Protein AF-A0A2G9UC43-F1 (afdb_monomer)

Radius of gyration: 22.45 Å; Cα contacts (8 Å, |Δi|>4): 71; chains: 1; bounding box: 48×47×51 Å

Organism: Teladorsagia circumcincta (NCBI:txid45464)

Nearest PDB structures (foldseek):
  8u3d-assembly1_A  TM=6.779E-01  e=3.538E-03  Homo sapiens

pLDDT: mean 85.22, std 7.7, range [52.91, 97.5]

Mean predicted aligned error: 8.1 Å

Sequence (171 aa):
MPVAGALCTSSLGWSSVYYLHAIITCILFLLFLYFYREQPQMHAFVSAKELDRIQRNKGGTNGKEPLPVKAIVTSNAIIAVWISAIANFMGIQVTMQFSPIYLNKVMGFPVEQTGLFSAIPQIVTFVLKMFAGVLADKATCCQPVTSVKIFNLLAIGGMGIAFFILAFIPT

InterPro domains:
  IPR011701 Major facilitator superfamily [PF07690] (2-170)
  IPR036259 MFS transporter superfamily [G3DSA:1.20.1250.20] (1-52)
  IPR036259 MFS transporter superfamily [G3DSA:1.20.1250.20] (72-171)
  IPR036259 MFS transporter superfamily [SSF103473] (2-169)

Solvent-accessible surface area (backbone atoms only — not comparable to full-atom values): 9857 Å² total; per-residue (Å²): 80,42,68,52,24,50,36,43,74,37,97,67,29,60,68,45,46,56,56,53,52,50,53,54,49,51,53,53,48,54,50,43,67,71,70,64,60,97,46,73,89,77,35,89,87,56,47,72,72,54,50,51,62,70,50,56,91,58,75,79,86,79,67,91,69,83,76,61,58,68,63,54,68,71,28,68,71,49,48,51,50,50,54,50,48,52,53,49,51,51,55,51,48,51,50,68,63,45,48,45,51,44,38,34,73,73,71,62,39,56,63,48,59,25,14,45,61,56,37,50,65,53,52,52,50,50,54,51,48,55,52,49,49,56,47,60,76,65,48,80,89,52,59,72,70,56,48,53,52,51,56,49,46,52,54,51,47,49,52,51,52,52,52,55,54,57,73,71,54,88,127

Foldseek 3Di:
DLVQLVCCPDPNHNVVVVVVVVVVVVVVVVVCVVQDDPDLVPGPPRDPVNNCVVCPPDDPPDDDDPDPVVCQVPDPVNVVVVVLVVLLVVLVCCCLPCQLVCCCPVVVDRSNVSSVVSCVVVVVVVVVVVVLVVCLVPPPPDDNVVSVVVVSCCNSVVSVVVVVVVVPPDD

Secondary structure (DSSP, 8-state):
-HHHHHHHHSTTTTHHHHHHHHHHHHHHHHHHHHH--SSGGG-TT--HHHHHHHHTT-----S-PPP-HHHHHT-HHHHHHHHHHHHHHHHHHHHHHHHHHHHHHTS---HHHHHHHTTHHHHHHHHHHHHHHHHHHH-TTS-HHHHHHHHHHHHHHHHHHHHHHHHHS--

Structure (mmCIF, N/CA/C/O backbone):
data_AF-A0A2G9UC43-F1
#
_entry.id   AF-A0A2G9UC43-F1
#
loop_
_atom_site.group_PDB
_atom_site.id
_atom_site.type_symbol
_atom_site.label_atom_id
_atom_site.label_alt_id
_atom_site.label_comp_id
_atom_site.label_asym_id
_atom_site.label_entity_id
_atom_site.label_seq_id
_atom_site.pdbx_PDB_ins_code
_atom_site.Cartn_x
_atom_site.Cartn_y
_atom_site.Cartn_z
_atom_site.occupancy
_atom_site.B_iso_or_equiv
_atom_site.auth_seq_id
_atom_site.auth_comp_id
_atom_site.auth_asym_id
_atom_site.auth_atom_id
_atom_site.pdbx_PDB_model_num
ATOM 1 N N . MET A 1 1 ? -12.435 -3.084 9.095 1.00 63.97 1 MET A N 1
ATOM 2 C CA . MET A 1 1 ? -12.606 -4.550 8.961 1.00 63.97 1 MET A CA 1
ATOM 3 C C . MET A 1 1 ? -13.973 -4.926 9.521 1.00 63.97 1 MET A C 1
ATOM 5 O O . MET A 1 1 ? -14.058 -5.316 10.681 1.00 63.97 1 MET A O 1
ATOM 9 N N . PRO A 1 2 ? -15.049 -4.759 8.736 1.00 77.00 2 PRO A N 1
ATOM 10 C CA . PRO A 1 2 ? -16.421 -4.933 9.221 1.00 77.00 2 PRO A CA 1
ATOM 11 C C . PRO A 1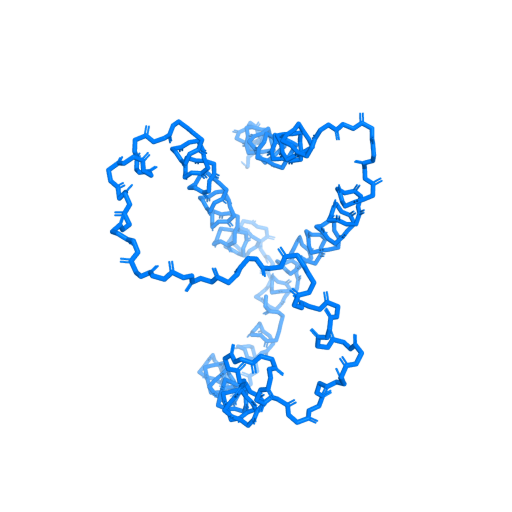 2 ? -16.700 -6.375 9.667 1.00 77.00 2 PRO A C 1
ATOM 13 O O . PRO A 1 2 ? -17.298 -6.585 10.713 1.00 77.00 2 PRO A O 1
ATOM 16 N N . VAL A 1 3 ? -16.151 -7.362 8.947 1.00 80.81 3 VAL A N 1
ATOM 17 C CA . VAL A 1 3 ? -16.257 -8.791 9.294 1.00 80.81 3 VAL A CA 1
ATOM 18 C C . VAL A 1 3 ? -15.617 -9.095 10.651 1.00 80.81 3 VAL A C 1
ATOM 20 O O . VAL A 1 3 ? -16.196 -9.815 11.453 1.00 80.81 3 VAL A O 1
ATOM 23 N N . ALA A 1 4 ? -14.456 -8.502 10.951 1.00 80.88 4 ALA A N 1
ATOM 24 C CA . ALA A 1 4 ? -13.819 -8.665 12.257 1.00 80.88 4 ALA A CA 1
ATOM 25 C C . ALA A 1 4 ? -14.649 -8.022 13.381 1.00 80.88 4 ALA A C 1
ATOM 27 O O . ALA A 1 4 ? -14.784 -8.613 14.444 1.00 80.88 4 ALA A O 1
ATOM 28 N N . GLY A 1 5 ? -15.248 -6.850 13.131 1.00 78.19 5 GLY A N 1
ATOM 29 C CA . GLY A 1 5 ? -16.155 -6.194 14.079 1.00 78.19 5 GLY A CA 1
ATOM 30 C C . GLY A 1 5 ? -17.371 -7.057 14.426 1.00 78.19 5 GLY A C 1
ATOM 31 O O . GLY A 1 5 ? -17.641 -7.261 15.605 1.00 78.19 5 GLY A O 1
ATOM 32 N N . ALA A 1 6 ? -18.038 -7.620 13.414 1.00 81.88 6 ALA A N 1
ATOM 33 C CA . ALA A 1 6 ? -19.186 -8.516 13.588 1.00 81.88 6 ALA A CA 1
ATOM 34 C C . ALA A 1 6 ? -18.819 -9.838 14.287 1.00 81.88 6 ALA A C 1
ATOM 36 O O . ALA A 1 6 ? -19.559 -10.332 15.133 1.00 81.88 6 ALA A O 1
ATOM 37 N N . LEU A 1 7 ? -17.661 -10.419 13.966 1.00 81.88 7 LEU A N 1
ATOM 38 C CA . LEU A 1 7 ? -17.206 -11.653 14.608 1.00 81.88 7 LEU A CA 1
ATOM 39 C C . LEU A 1 7 ? -16.827 -11.437 16.077 1.00 81.88 7 LEU A C 1
ATOM 41 O O . LEU A 1 7 ? -17.155 -12.274 16.915 1.00 81.88 7 LEU A O 1
ATOM 45 N N . CYS A 1 8 ? -16.209 -10.301 16.408 1.00 80.31 8 CYS A N 1
ATOM 46 C CA . CYS A 1 8 ? -15.852 -9.955 17.783 1.00 80.31 8 CYS A CA 1
ATOM 47 C C . CYS A 1 8 ? -17.070 -9.742 18.696 1.00 80.31 8 CYS A C 1
ATOM 49 O O . CYS A 1 8 ? -16.960 -10.008 19.890 1.00 80.31 8 CYS A O 1
ATOM 51 N N . THR A 1 9 ? -18.201 -9.263 18.167 1.00 79.94 9 THR A N 1
ATOM 52 C CA . THR A 1 9 ? -19.452 -9.093 18.930 1.00 79.94 9 THR A CA 1
ATOM 53 C C . THR A 1 9 ? -20.326 -10.349 18.941 1.00 79.94 9 THR A C 1
ATOM 55 O O . THR A 1 9 ? -21.244 -10.448 19.754 1.00 79.94 9 THR A O 1
ATOM 58 N N . SER A 1 10 ? -20.042 -11.320 18.070 1.00 82.56 10 SER A N 1
ATOM 59 C CA . SER A 1 10 ? -20.743 -12.604 18.029 1.00 82.56 10 SER A CA 1
ATOM 60 C C . SER A 1 10 ? -20.339 -13.538 19.177 1.00 82.56 10 SER A C 1
ATOM 62 O O . SER A 1 10 ? -19.292 -13.379 19.807 1.00 82.56 10 SER A O 1
ATOM 64 N N . SER A 1 11 ? -21.125 -14.595 19.393 1.00 83.62 11 SER A N 1
ATOM 65 C CA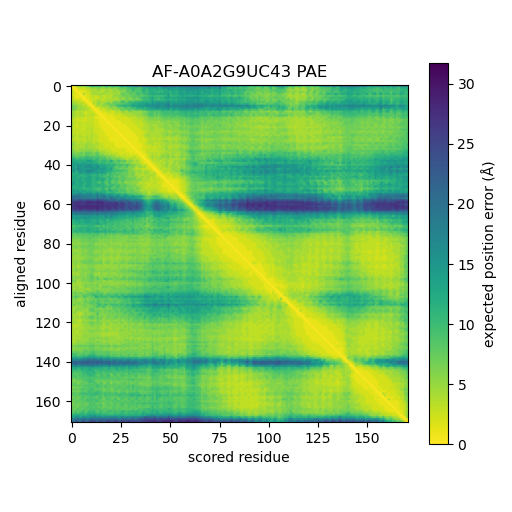 . SER A 1 11 ? -20.845 -15.646 20.384 1.00 83.62 11 SER A CA 1
ATOM 66 C C . SER A 1 11 ? -19.533 -16.407 20.148 1.00 83.62 11 SER A C 1
ATOM 68 O O . SER A 1 11 ? -19.072 -17.115 21.038 1.00 83.62 11 SER A O 1
ATOM 70 N N . LEU A 1 12 ? -18.928 -16.278 18.962 1.00 81.31 12 LEU A N 1
ATOM 71 C CA . LEU A 1 12 ? -17.644 -16.890 18.607 1.00 81.31 12 LEU A CA 1
ATOM 72 C C . LEU A 1 12 ? -16.440 -16.105 19.163 1.00 81.31 12 LEU A C 1
ATOM 74 O O . LEU A 1 12 ? -15.322 -16.624 19.182 1.00 81.31 12 LEU A O 1
ATOM 78 N N . GLY A 1 13 ? -16.662 -14.864 19.609 1.00 85.38 13 GLY A N 1
ATOM 79 C CA . GLY A 1 13 ? -15.648 -13.999 20.199 1.00 85.38 13 GLY A CA 1
ATOM 80 C C . GLY A 1 13 ? -14.526 -13.592 19.239 1.00 85.38 13 GLY A C 1
ATOM 81 O O . GLY A 1 13 ? -14.500 -13.926 18.054 1.00 85.38 13 GLY A O 1
ATOM 82 N N . TRP A 1 14 ? -13.546 -12.863 19.769 1.00 84.81 14 TRP A N 1
ATOM 83 C CA . TRP A 1 14 ? -12.452 -12.274 18.989 1.00 84.81 14 TRP A CA 1
ATOM 84 C C . TRP A 1 14 ? -11.491 -13.310 18.382 1.00 84.81 14 TRP A C 1
ATOM 86 O O . TRP A 1 14 ? -10.920 -13.076 17.316 1.00 84.81 14 TRP A O 1
ATOM 96 N N . SER A 1 15 ? -11.323 -14.476 19.018 1.00 89.50 15 SER A N 1
ATOM 97 C CA . SER A 1 15 ? -10.419 -15.529 18.535 1.00 89.50 15 SER A CA 1
ATOM 98 C C . SER A 1 15 ? -10.856 -16.096 17.180 1.00 89.50 15 SER A C 1
ATOM 100 O O . SER A 1 15 ? -10.014 -16.496 16.376 1.00 89.50 15 SER A O 1
ATOM 102 N N . SER A 1 16 ? -12.158 -16.063 16.880 1.00 88.56 16 SER A N 1
ATOM 103 C CA . SER A 1 16 ? -12.723 -16.510 15.599 1.00 88.56 16 SER A CA 1
ATOM 104 C C . SER A 1 16 ? -12.167 -15.757 14.385 1.00 88.56 16 SER A C 1
ATOM 106 O O . SER A 1 16 ? -12.002 -16.346 13.316 1.00 88.56 16 SER A O 1
ATOM 108 N N . VAL A 1 17 ? -11.787 -14.486 14.558 1.00 89.75 17 VAL A N 1
ATOM 109 C CA . VAL A 1 17 ? -11.192 -13.660 13.499 1.00 89.75 17 VAL A CA 1
ATOM 110 C C . VAL A 1 17 ? -9.869 -14.260 13.024 1.00 89.75 17 VAL A C 1
ATOM 112 O O . VAL A 1 17 ? -9.623 -14.314 11.818 1.00 89.75 17 VAL A O 1
ATOM 115 N N . TYR A 1 18 ? -9.042 -14.752 13.949 1.00 90.12 18 TYR A N 1
ATOM 116 C CA . TYR A 1 18 ? -7.751 -15.363 13.632 1.00 90.12 18 TYR A CA 1
ATOM 117 C C . TYR A 1 18 ? -7.922 -16.685 12.886 1.00 90.12 18 TYR A C 1
ATOM 119 O O . TYR A 1 18 ? -7.259 -16.903 11.873 1.00 90.12 18 TYR A O 1
ATOM 127 N N . TYR A 1 19 ? -8.856 -17.533 13.329 1.00 92.44 19 TYR A N 1
ATOM 128 C CA . TYR A 1 19 ? -9.153 -18.796 12.650 1.00 92.44 19 TYR A CA 1
ATOM 129 C C . TYR A 1 19 ? -9.681 -18.574 11.229 1.00 92.44 19 TYR A C 1
ATOM 131 O O . TYR A 1 19 ? -9.217 -19.227 10.295 1.00 92.44 19 TYR A O 1
ATOM 139 N N . LEU A 1 20 ? -10.588 -17.610 11.038 1.00 91.81 20 LEU A N 1
ATOM 140 C CA . LEU A 1 20 ? -11.105 -17.270 9.712 1.00 91.81 20 LEU A CA 1
ATOM 141 C C . LEU A 1 20 ? -9.983 -16.808 8.770 1.00 91.81 20 LEU A C 1
ATOM 143 O O . LEU A 1 20 ? -9.880 -17.299 7.646 1.00 91.81 20 LEU A O 1
ATOM 147 N N . HIS A 1 21 ? -9.115 -15.901 9.230 1.00 91.06 21 HIS A N 1
ATOM 148 C CA . HIS A 1 21 ? -7.989 -15.426 8.421 1.00 91.06 21 HIS A CA 1
ATOM 149 C C . HIS A 1 21 ? -6.988 -16.546 8.115 1.00 91.06 21 HIS A C 1
ATOM 151 O O . HIS A 1 21 ? -6.466 -16.596 7.001 1.00 91.06 21 HIS A O 1
ATOM 157 N N . ALA A 1 22 ? -6.747 -17.469 9.052 1.00 94.62 22 ALA A N 1
ATOM 158 C CA . ALA A 1 22 ? -5.872 -18.619 8.834 1.00 94.62 22 ALA A CA 1
ATOM 159 C C . ALA A 1 22 ? -6.412 -19.556 7.740 1.00 94.62 22 ALA A C 1
ATOM 161 O O . ALA A 1 22 ? -5.665 -19.939 6.839 1.00 94.62 22 ALA A O 1
ATOM 162 N N . ILE A 1 23 ? -7.712 -19.869 7.766 1.00 95.81 23 ILE A N 1
ATOM 163 C CA . ILE A 1 23 ? -8.360 -20.712 6.750 1.00 95.81 23 ILE A CA 1
ATOM 164 C C . ILE A 1 23 ? -8.289 -20.048 5.371 1.00 95.81 23 ILE A C 1
ATOM 166 O O . ILE A 1 23 ? -7.852 -20.679 4.410 1.00 95.81 23 ILE A O 1
ATOM 170 N N . ILE A 1 24 ? -8.658 -18.766 5.274 1.00 95.44 24 ILE A N 1
ATOM 171 C CA . ILE A 1 24 ? -8.604 -18.014 4.009 1.00 95.44 24 ILE A CA 1
ATOM 172 C C . ILE A 1 24 ? -7.172 -17.982 3.464 1.00 95.44 24 ILE A C 1
ATOM 174 O O . ILE A 1 24 ? -6.957 -18.236 2.280 1.00 95.44 24 ILE A O 1
ATOM 178 N N . THR A 1 25 ? -6.186 -17.722 4.326 1.00 95.62 25 THR A N 1
ATOM 179 C CA . THR A 1 25 ? -4.770 -17.691 3.935 1.00 95.62 25 THR A CA 1
ATOM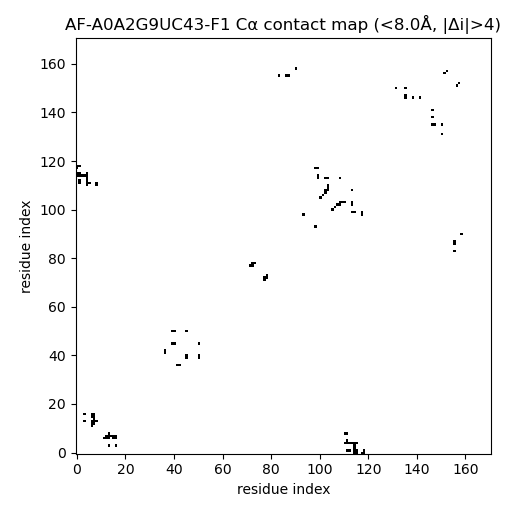 180 C C . THR A 1 25 ? -4.302 -19.053 3.430 1.00 95.62 25 THR A C 1
ATOM 182 O O . THR A 1 25 ? -3.625 -19.116 2.409 1.00 95.62 25 THR A O 1
ATOM 185 N N . CYS A 1 26 ? -4.696 -20.148 4.087 1.00 97.50 26 CYS A N 1
ATOM 186 C CA . CYS A 1 26 ? -4.366 -21.504 3.650 1.00 97.50 26 CYS A CA 1
ATOM 187 C C . CYS A 1 26 ? -4.943 -21.806 2.257 1.00 97.50 26 CYS A C 1
ATOM 189 O O . CYS A 1 26 ? -4.221 -22.265 1.374 1.00 97.50 26 CYS A O 1
ATOM 191 N N . ILE A 1 27 ? -6.215 -21.470 2.020 1.00 97.12 27 ILE A N 1
ATOM 192 C CA . ILE A 1 27 ? -6.861 -21.649 0.711 1.00 97.12 27 ILE A CA 1
ATOM 193 C C . ILE A 1 27 ? -6.132 -20.840 -0.369 1.00 97.12 27 ILE A C 1
ATOM 195 O O . ILE A 1 27 ? -5.785 -21.383 -1.416 1.00 97.12 27 ILE A O 1
ATOM 199 N N . LEU A 1 28 ? -5.856 -19.556 -0.114 1.00 96.62 28 LEU A N 1
ATOM 200 C CA . LEU A 1 28 ? -5.137 -18.697 -1.059 1.00 96.62 28 LEU A CA 1
ATOM 201 C C . LEU A 1 28 ? -3.718 -19.201 -1.334 1.00 96.62 28 LEU A C 1
ATOM 203 O O . LEU A 1 28 ? -3.261 -19.136 -2.472 1.00 96.62 28 LEU A O 1
ATOM 207 N N . PHE A 1 29 ? -3.034 -19.737 -0.323 1.00 96.69 29 PHE A N 1
ATOM 208 C CA . PHE A 1 29 ? -1.710 -20.328 -0.479 1.00 96.69 29 PHE A CA 1
ATOM 209 C C . PHE A 1 29 ? -1.743 -21.583 -1.359 1.00 96.69 29 PHE A C 1
ATOM 211 O O . PHE A 1 29 ? -0.919 -21.718 -2.260 1.00 96.69 29 PHE A O 1
ATOM 218 N N . LEU A 1 30 ? -2.725 -22.469 -1.172 1.00 97.12 30 LEU A N 1
ATOM 219 C CA . LEU A 1 30 ? -2.904 -23.640 -2.036 1.00 97.12 30 LEU A CA 1
ATOM 220 C C . LEU A 1 30 ? -3.210 -23.239 -3.487 1.00 97.12 30 LEU A C 1
ATOM 222 O O . LEU A 1 30 ? -2.633 -23.806 -4.416 1.00 97.12 30 LEU A O 1
ATOM 226 N N . LEU A 1 31 ? -4.058 -22.225 -3.692 1.00 95.38 31 LEU A N 1
ATOM 227 C CA . LEU A 1 31 ? -4.317 -21.666 -5.022 1.00 95.38 31 LEU A CA 1
ATOM 228 C C . LEU A 1 31 ? -3.046 -21.067 -5.633 1.00 95.38 31 LEU A C 1
ATOM 230 O O . LEU A 1 31 ? -2.764 -21.292 -6.808 1.00 95.38 31 LEU A O 1
ATOM 234 N N . PHE A 1 32 ? -2.252 -20.348 -4.838 1.00 94.81 32 PHE A N 1
ATOM 235 C CA . PHE A 1 32 ? -0.975 -19.800 -5.278 1.00 94.81 32 PHE A CA 1
ATOM 236 C C . PHE A 1 32 ? -0.018 -20.910 -5.724 1.00 94.81 32 PHE A C 1
ATOM 238 O O . PHE A 1 32 ? 0.512 -20.825 -6.824 1.00 94.81 32 PHE A O 1
ATOM 245 N N . LEU A 1 33 ? 0.150 -21.984 -4.946 1.00 92.19 33 LEU A N 1
ATOM 246 C CA . LEU A 1 33 ? 0.990 -23.123 -5.341 1.00 92.19 33 LEU A CA 1
ATOM 247 C C . LEU A 1 33 ? 0.505 -23.789 -6.637 1.00 92.19 33 LEU A C 1
ATOM 249 O O . LEU A 1 33 ? 1.312 -24.206 -7.469 1.00 92.19 33 LEU A O 1
ATOM 253 N N . TYR A 1 34 ? -0.811 -23.869 -6.832 1.00 90.94 34 TYR A N 1
ATOM 254 C CA . TYR A 1 34 ? -1.383 -24.459 -8.035 1.00 90.94 34 TYR A CA 1
ATOM 255 C C . TYR A 1 34 ? -1.129 -23.596 -9.283 1.00 90.94 34 TYR A C 1
ATOM 257 O O . TYR A 1 34 ? -0.620 -24.111 -10.285 1.00 90.94 34 TYR A O 1
ATOM 265 N N . PHE A 1 35 ? -1.424 -22.292 -9.216 1.00 89.31 35 PHE A N 1
ATOM 266 C CA . PHE A 1 35 ? -1.401 -21.383 -10.370 1.00 89.31 35 PHE A CA 1
ATOM 267 C C . PHE A 1 35 ? -0.053 -20.695 -10.621 1.00 89.31 35 PHE A C 1
ATOM 269 O O . PHE A 1 35 ? 0.303 -20.458 -11.772 1.00 89.31 35 PHE A O 1
ATOM 276 N N . TYR A 1 36 ? 0.710 -20.351 -9.586 1.00 89.88 36 TYR A N 1
ATOM 277 C CA . TYR A 1 36 ? 1.893 -19.507 -9.744 1.00 89.88 36 TYR A CA 1
ATOM 278 C C . TYR A 1 36 ? 3.009 -20.219 -10.516 1.00 89.88 36 TYR A C 1
ATOM 280 O O . TYR A 1 36 ? 3.404 -21.341 -10.191 1.00 89.88 36 TYR A O 1
ATOM 288 N N . ARG A 1 37 ? 3.555 -19.547 -11.532 1.00 88.94 37 ARG A N 1
ATOM 289 C CA . ARG A 1 37 ? 4.757 -19.963 -12.267 1.00 88.94 37 ARG A CA 1
ATOM 290 C C . ARG A 1 37 ? 5.643 -18.737 -12.473 1.00 88.94 37 ARG A C 1
ATOM 292 O O . ARG A 1 37 ? 5.145 -17.687 -12.866 1.00 88.94 37 ARG A O 1
ATOM 299 N N . GLU A 1 38 ? 6.947 -18.874 -12.237 1.00 83.31 38 GLU A N 1
ATOM 300 C CA . GLU A 1 38 ? 7.905 -17.757 -12.340 1.00 83.31 38 GLU A CA 1
ATOM 301 C C . GLU A 1 38 ? 8.099 -17.260 -13.776 1.00 83.31 38 GLU A C 1
ATOM 303 O O . GLU A 1 38 ? 8.329 -16.075 -14.011 1.00 83.31 38 GLU A O 1
ATOM 308 N N . GLN A 1 39 ? 8.011 -18.170 -14.748 1.00 81.38 39 GLN A N 1
ATOM 309 C CA . GLN A 1 39 ? 8.215 -17.853 -16.154 1.00 81.38 39 GLN A CA 1
ATOM 310 C C . GLN A 1 39 ? 6.894 -17.974 -16.916 1.00 81.38 39 GLN A C 1
ATOM 312 O O . GLN A 1 39 ? 6.256 -19.029 -16.853 1.00 81.38 39 GLN A O 1
ATOM 317 N N . PRO A 1 40 ? 6.508 -16.956 -17.711 1.00 81.75 40 PRO A N 1
ATOM 318 C CA . PRO A 1 40 ? 5.273 -17.004 -18.497 1.00 81.75 40 PRO A CA 1
ATOM 319 C C . PRO A 1 40 ? 5.296 -18.128 -19.543 1.00 81.75 40 PRO A C 1
ATOM 321 O O . PRO A 1 40 ? 4.247 -18.616 -19.939 1.00 81.75 40 PRO A O 1
ATOM 324 N N . GLN A 1 41 ? 6.490 -18.575 -19.951 1.00 80.25 41 GLN A N 1
ATOM 325 C CA . GLN A 1 41 ? 6.700 -19.700 -20.869 1.00 80.25 41 GLN A CA 1
ATOM 326 C C . GLN A 1 41 ? 6.251 -21.046 -20.277 1.00 80.25 41 GLN A C 1
ATOM 328 O O . GLN A 1 41 ? 5.849 -21.939 -21.011 1.00 80.25 41 GLN A O 1
ATOM 333 N N . MET A 1 42 ? 6.318 -21.186 -18.950 1.00 81.44 42 MET A N 1
ATOM 334 C CA . MET A 1 42 ? 6.024 -22.428 -18.227 1.00 81.44 42 MET A CA 1
ATOM 335 C C . MET A 1 42 ? 4.558 -22.517 -17.784 1.00 81.44 42 MET A C 1
ATOM 337 O O . MET A 1 42 ? 4.160 -23.472 -17.115 1.00 81.44 42 MET A O 1
ATOM 341 N N . HIS A 1 43 ? 3.752 -21.502 -18.098 1.00 86.00 43 HIS A N 1
ATOM 342 C CA . HIS A 1 43 ? 2.386 -21.392 -17.619 1.00 86.00 43 HIS A CA 1
ATOM 343 C C . HIS A 1 43 ? 1.399 -21.904 -18.676 1.00 86.00 43 HIS A C 1
ATOM 345 O O . HIS A 1 43 ? 1.255 -21.314 -19.743 1.00 86.00 43 HIS A O 1
ATOM 351 N N . ALA A 1 44 ? 0.678 -22.985 -18.362 1.00 80.75 44 ALA A N 1
ATOM 352 C CA . ALA A 1 44 ? -0.194 -23.691 -19.311 1.00 80.75 44 ALA A CA 1
ATOM 353 C C . ALA A 1 44 ? -1.338 -22.834 -19.889 1.00 80.75 44 ALA A C 1
ATOM 355 O O . ALA A 1 44 ? -1.822 -23.110 -20.981 1.00 80.75 44 ALA A O 1
ATOM 356 N N . PHE A 1 45 ? -1.765 -21.790 -19.171 1.00 84.75 45 PHE A N 1
ATOM 357 C CA . PHE A 1 45 ? -2.843 -20.896 -19.612 1.00 84.75 45 PHE A CA 1
ATOM 358 C C . PHE A 1 45 ? -2.373 -19.703 -20.464 1.00 84.75 45 PHE A C 1
ATOM 360 O O . PHE A 1 45 ? -3.200 -18.878 -20.839 1.00 84.75 45 PHE A O 1
ATOM 367 N N . VAL A 1 46 ? -1.073 -19.580 -20.767 1.00 87.31 46 VAL A N 1
ATOM 368 C CA . VAL A 1 46 ? -0.543 -18.469 -21.577 1.00 87.31 46 VAL A CA 1
ATOM 369 C C . VAL A 1 46 ? -0.553 -18.845 -23.060 1.00 87.31 46 VAL A C 1
ATOM 371 O O . VAL A 1 46 ? 0.048 -19.834 -23.475 1.00 87.31 46 VAL A O 1
ATOM 374 N N . SER A 1 47 ? -1.220 -18.033 -23.884 1.00 87.81 47 SER A N 1
ATOM 375 C CA . SER A 1 47 ? -1.251 -18.224 -25.340 1.00 87.81 47 SER A CA 1
ATOM 376 C C . SER A 1 47 ? 0.069 -17.804 -25.994 1.00 87.81 47 SER A C 1
ATOM 378 O O . SER A 1 47 ? 0.682 -16.822 -25.581 1.00 87.81 47 SER A O 1
ATOM 380 N N . ALA A 1 48 ? 0.457 -18.449 -27.099 1.00 85.81 48 ALA A N 1
ATOM 381 C CA . ALA A 1 48 ? 1.632 -18.055 -27.884 1.00 85.81 48 ALA A CA 1
ATOM 382 C C . ALA A 1 48 ? 1.597 -16.576 -28.327 1.00 85.81 48 ALA A C 1
ATOM 384 O O . ALA A 1 48 ? 2.621 -15.896 -28.312 1.00 85.81 48 ALA A O 1
ATOM 385 N N . LYS A 1 49 ? 0.409 -16.041 -28.655 1.00 88.19 49 LYS A N 1
ATOM 386 C CA . LYS A 1 49 ? 0.228 -14.623 -29.019 1.00 88.19 49 LYS A CA 1
ATOM 387 C C . LYS A 1 49 ? 0.470 -13.678 -27.837 1.00 88.19 49 LYS A C 1
ATOM 389 O O . LYS A 1 49 ? 0.996 -12.581 -28.014 1.00 88.19 49 LYS A O 1
ATOM 394 N N . GLU A 1 50 ? 0.049 -14.081 -26.642 1.00 87.75 50 GLU A N 1
ATOM 395 C CA . GLU A 1 50 ? 0.284 -13.322 -25.414 1.00 87.75 50 GLU A CA 1
ATOM 396 C C . GLU A 1 50 ? 1.760 -13.385 -25.017 1.00 87.75 50 GLU A C 1
ATOM 398 O O . GLU A 1 50 ? 2.356 -12.354 -24.707 1.00 87.75 50 GLU A O 1
ATOM 403 N N . LEU A 1 51 ? 2.368 -14.569 -25.117 1.00 86.00 51 LEU A N 1
ATOM 404 C CA . LEU A 1 51 ? 3.782 -14.788 -24.844 1.00 86.00 51 LEU A CA 1
ATOM 405 C C . LEU A 1 51 ? 4.668 -13.903 -25.725 1.00 86.00 51 LEU A C 1
ATOM 407 O O . LEU A 1 51 ? 5.546 -13.218 -25.200 1.00 86.00 51 LEU A O 1
ATOM 411 N N . ASP A 1 52 ? 4.391 -13.856 -27.031 1.00 87.12 52 ASP A N 1
ATOM 412 C CA . ASP A 1 52 ? 5.090 -12.973 -27.967 1.00 87.12 52 ASP A CA 1
ATOM 413 C C . ASP A 1 52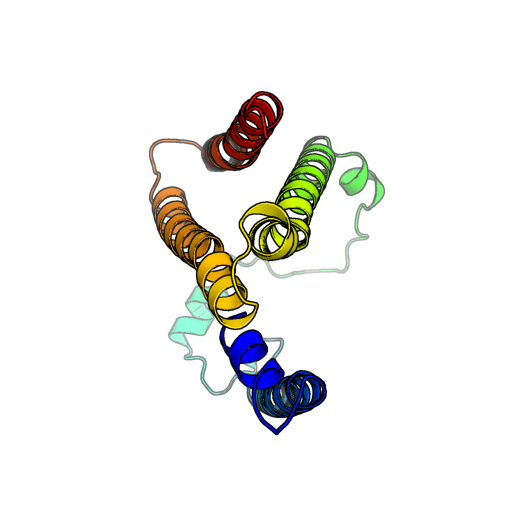 ? 4.941 -11.501 -27.557 1.00 87.12 52 ASP A C 1
ATOM 415 O O . ASP A 1 52 ? 5.923 -10.767 -27.492 1.00 87.12 52 ASP A O 1
ATOM 419 N N . ARG A 1 53 ? 3.735 -11.066 -27.166 1.00 86.94 53 ARG A N 1
ATOM 420 C CA . ARG A 1 53 ? 3.499 -9.691 -26.701 1.00 86.94 53 ARG A CA 1
ATOM 421 C C . ARG A 1 53 ? 4.266 -9.351 -25.418 1.00 86.94 53 ARG A C 1
ATOM 423 O O . ARG A 1 53 ? 4.733 -8.223 -25.294 1.00 86.94 53 ARG A O 1
ATOM 430 N N . ILE A 1 54 ? 4.386 -10.292 -24.479 1.00 85.19 54 ILE A N 1
ATOM 431 C CA . ILE A 1 54 ? 5.115 -10.115 -23.210 1.00 85.19 54 ILE A CA 1
ATOM 432 C C . ILE A 1 54 ? 6.633 -10.096 -23.431 1.00 85.19 54 ILE A C 1
ATOM 434 O O . ILE A 1 54 ? 7.351 -9.402 -22.708 1.00 85.19 54 ILE A O 1
ATOM 438 N N . GLN A 1 55 ? 7.132 -10.896 -24.373 1.00 83.44 55 GLN A N 1
ATOM 439 C CA . GLN A 1 55 ? 8.562 -11.001 -24.677 1.00 83.44 55 GLN A CA 1
ATOM 440 C C . GLN A 1 55 ? 9.046 -9.900 -25.624 1.00 83.44 55 GLN A C 1
ATOM 442 O O . GLN A 1 55 ? 10.229 -9.561 -25.612 1.00 83.44 55 GLN A O 1
ATOM 447 N N . ARG A 1 56 ? 8.142 -9.294 -26.401 1.00 82.88 56 ARG A N 1
ATOM 448 C CA . ARG A 1 56 ? 8.449 -8.170 -27.286 1.00 82.88 56 ARG A CA 1
ATOM 449 C C . ARG A 1 56 ? 9.142 -7.046 -26.506 1.00 82.88 56 ARG A C 1
ATOM 451 O O . ARG A 1 56 ? 8.638 -6.591 -25.484 1.00 82.88 56 ARG A O 1
ATOM 458 N N . ASN A 1 57 ? 10.292 -6.587 -27.004 1.00 75.12 57 ASN A N 1
ATOM 459 C CA . ASN A 1 57 ? 11.149 -5.551 -26.403 1.00 75.12 57 ASN A CA 1
ATOM 460 C C . ASN A 1 57 ? 11.839 -5.906 -25.070 1.00 75.12 57 ASN A C 1
ATOM 462 O O . ASN A 1 57 ? 12.502 -5.041 -24.497 1.00 75.12 57 ASN A O 1
ATOM 466 N N . LYS A 1 58 ? 11.750 -7.146 -24.567 1.00 75.38 58 LYS A N 1
ATOM 467 C CA . LYS A 1 58 ? 12.622 -7.585 -23.468 1.00 75.38 58 LYS A CA 1
ATOM 468 C C . LYS A 1 58 ? 13.987 -7.956 -24.046 1.00 75.38 58 LYS A C 1
ATOM 470 O O . LYS A 1 58 ? 14.104 -8.942 -24.767 1.00 75.38 58 LYS A O 1
ATOM 475 N N . GLY A 1 59 ? 15.014 -7.159 -23.751 1.00 64.12 59 GLY A N 1
ATOM 476 C CA . GLY A 1 59 ? 16.396 -7.539 -24.045 1.00 64.12 59 GLY A CA 1
ATOM 477 C C . GLY A 1 59 ? 16.739 -8.843 -23.323 1.00 64.12 59 GLY A C 1
ATOM 478 O O . GLY A 1 59 ? 16.382 -9.010 -22.156 1.00 64.12 59 GLY A O 1
ATOM 479 N N . GLY A 1 60 ? 17.393 -9.780 -24.014 1.00 61.03 60 GLY A N 1
ATOM 480 C CA . GLY A 1 60 ? 17.904 -10.989 -23.374 1.00 61.03 60 GLY A CA 1
ATOM 481 C C . GLY A 1 60 ? 18.865 -10.593 -22.256 1.00 61.03 60 GLY A C 1
ATOM 482 O O . GLY A 1 60 ? 19.794 -9.822 -22.494 1.00 61.03 60 GLY A O 1
ATOM 483 N N . THR A 1 61 ? 18.634 -11.077 -21.035 1.00 59.12 61 THR A N 1
ATOM 484 C CA . THR A 1 61 ? 19.570 -10.900 -19.919 1.00 59.12 61 THR A CA 1
ATOM 485 C C . THR A 1 61 ? 20.808 -11.754 -20.180 1.00 59.12 61 THR A C 1
ATOM 487 O O . THR A 1 61 ? 20.954 -12.854 -19.648 1.00 59.12 61 THR A O 1
ATOM 490 N N . ASN A 1 62 ? 21.672 -11.277 -21.070 1.00 52.91 62 ASN A N 1
ATOM 491 C CA . ASN A 1 62 ? 22.950 -11.894 -21.369 1.00 52.91 62 ASN A CA 1
ATOM 492 C C . ASN A 1 62 ? 23.934 -11.496 -20.267 1.00 52.91 62 ASN A C 1
ATOM 494 O O . ASN A 1 62 ? 24.487 -10.404 -20.287 1.00 52.91 62 ASN A O 1
ATOM 498 N N . GLY A 1 63 ? 24.146 -12.400 -19.311 1.00 59.09 63 GLY A N 1
ATOM 499 C CA . GLY A 1 63 ? 25.210 -12.290 -18.316 1.00 59.09 63 GLY A CA 1
ATOM 500 C C . GLY A 1 63 ? 24.776 -11.687 -16.980 1.00 59.09 63 GLY A C 1
ATOM 501 O O . GLY A 1 63 ? 24.054 -10.697 -16.903 1.00 59.09 63 GLY A O 1
ATOM 502 N N . LYS A 1 64 ? 25.242 -12.311 -15.893 1.00 65.31 64 LYS A N 1
ATOM 503 C CA . LYS A 1 64 ? 25.158 -11.769 -14.533 1.00 65.31 64 LYS A CA 1
ATOM 504 C C . LYS A 1 64 ? 26.182 -10.641 -14.403 1.00 65.31 64 LYS A C 1
ATOM 506 O O . LYS A 1 64 ? 27.280 -10.864 -13.901 1.00 65.31 64 LYS A O 1
ATOM 511 N N . GLU A 1 65 ? 25.854 -9.454 -14.898 1.00 73.56 65 GLU A N 1
ATOM 512 C CA . GLU A 1 65 ? 26.647 -8.269 -14.581 1.00 73.56 65 GLU A CA 1
ATOM 513 C C . GLU A 1 65 ? 26.582 -7.999 -13.067 1.00 73.56 65 GLU A C 1
ATOM 515 O O . GLU A 1 65 ? 25.530 -8.199 -12.445 1.00 73.56 65 GLU A O 1
ATOM 520 N N . PRO A 1 66 ? 27.695 -7.586 -12.435 1.00 78.50 66 PRO A N 1
ATOM 521 C CA . PRO A 1 66 ? 27.691 -7.259 -11.019 1.00 78.50 66 PRO A CA 1
ATOM 522 C C . PRO A 1 66 ? 26.746 -6.079 -10.769 1.00 78.50 66 PRO A C 1
ATOM 524 O O . PRO A 1 66 ? 26.933 -4.990 -11.310 1.00 78.50 66 PRO A O 1
ATOM 527 N N . LEU A 1 67 ? 25.727 -6.297 -9.932 1.00 81.25 67 LEU A N 1
ATOM 528 C CA . LEU A 1 67 ? 24.743 -5.276 -9.576 1.00 81.25 67 LEU A CA 1
ATOM 529 C C . LEU A 1 67 ? 25.457 -4.068 -8.934 1.00 81.25 67 LEU A C 1
ATOM 531 O O . LEU A 1 67 ? 26.088 -4.232 -7.884 1.00 81.25 67 LEU A O 1
ATOM 535 N N . PRO A 1 68 ? 25.349 -2.847 -9.490 1.00 86.75 68 PRO A N 1
ATOM 536 C CA . PRO A 1 68 ? 26.050 -1.680 -8.964 1.00 86.75 68 PRO A CA 1
ATOM 537 C C . PRO A 1 68 ? 25.316 -1.099 -7.744 1.00 86.75 68 PRO A C 1
ATOM 539 O O . PRO A 1 68 ? 24.757 -0.003 -7.787 1.00 86.75 68 PRO A O 1
ATOM 542 N N . VAL A 1 69 ? 25.330 -1.829 -6.624 1.00 88.06 69 VAL A N 1
ATOM 543 C CA . VAL A 1 69 ? 24.597 -1.492 -5.388 1.00 88.06 69 VAL A CA 1
ATOM 544 C C . VAL A 1 69 ? 24.919 -0.078 -4.902 1.00 88.06 69 VAL A C 1
ATOM 546 O O . VAL A 1 69 ? 24.015 0.679 -4.563 1.00 88.06 69 VAL A O 1
ATOM 549 N N . LYS A 1 70 ? 26.197 0.321 -4.926 1.00 87.44 70 LYS A N 1
ATOM 550 C CA . LYS A 1 70 ? 26.614 1.659 -4.483 1.00 87.44 70 LYS A CA 1
ATOM 551 C C . LYS A 1 70 ? 25.980 2.768 -5.331 1.00 87.44 70 LYS A C 1
ATOM 553 O O . LYS A 1 70 ? 25.479 3.739 -4.780 1.00 87.44 70 LYS A O 1
ATOM 558 N N . ALA A 1 71 ? 25.950 2.607 -6.654 1.00 87.44 71 ALA A N 1
ATOM 559 C CA . ALA A 1 71 ? 25.355 3.598 -7.552 1.00 87.44 71 ALA A CA 1
ATOM 560 C C . ALA A 1 71 ? 23.830 3.696 -7.379 1.00 87.44 71 ALA A C 1
ATOM 562 O O . ALA A 1 71 ? 23.268 4.785 -7.451 1.00 87.44 71 ALA A O 1
ATOM 563 N N . ILE A 1 72 ? 23.171 2.567 -7.101 1.00 89.00 72 ILE A N 1
ATOM 564 C CA . ILE A 1 72 ? 21.733 2.497 -6.814 1.00 89.00 72 ILE A CA 1
ATOM 565 C C . ILE A 1 72 ? 21.420 3.265 -5.521 1.00 89.00 72 ILE A C 1
ATOM 567 O O . ILE A 1 72 ? 20.596 4.173 -5.524 1.00 89.00 72 ILE A O 1
ATOM 571 N N . VAL A 1 73 ? 22.119 2.964 -4.425 1.00 89.81 73 VAL A N 1
ATOM 572 C CA . VAL A 1 73 ? 21.831 3.567 -3.112 1.00 89.81 73 VAL A CA 1
ATOM 573 C C . VAL A 1 73 ? 22.170 5.063 -3.066 1.00 89.81 73 VAL A C 1
ATOM 575 O O . VAL A 1 73 ? 21.491 5.822 -2.384 1.00 89.81 73 VAL A O 1
ATOM 578 N N . THR A 1 74 ? 23.187 5.516 -3.804 1.00 90.19 74 THR A N 1
ATOM 579 C CA . THR A 1 74 ? 23.576 6.939 -3.855 1.00 90.19 74 THR A CA 1
ATOM 580 C C . THR A 1 74 ? 22.778 7.749 -4.889 1.00 90.19 74 THR A C 1
ATOM 582 O O . THR A 1 74 ? 22.930 8.965 -4.976 1.00 90.19 74 THR A O 1
ATOM 585 N N . SER A 1 75 ? 21.903 7.119 -5.679 1.00 94.50 75 SER A N 1
ATOM 586 C CA . SER A 1 75 ? 21.089 7.832 -6.665 1.00 94.50 75 SER A CA 1
ATOM 587 C C . SER A 1 75 ? 20.038 8.721 -5.997 1.00 94.50 75 SER A C 1
ATOM 589 O O . SER A 1 75 ? 19.168 8.242 -5.265 1.00 94.50 75 SER A O 1
ATOM 591 N N . ASN A 1 76 ? 20.044 10.015 -6.332 1.00 90.06 76 ASN A N 1
ATOM 592 C CA . ASN A 1 76 ? 19.065 10.991 -5.836 1.00 90.06 76 ASN A CA 1
ATOM 593 C C . ASN A 1 76 ? 17.612 10.572 -6.110 1.00 90.06 76 ASN A C 1
ATOM 595 O O . ASN A 1 76 ? 16.729 10.838 -5.298 1.00 90.06 76 ASN A O 1
ATOM 599 N N . ALA A 1 77 ? 17.355 9.900 -7.238 1.00 89.06 77 ALA A N 1
ATOM 600 C CA . ALA A 1 77 ? 16.018 9.415 -7.571 1.00 89.06 77 ALA A CA 1
ATOM 601 C C . ALA A 1 77 ? 15.543 8.334 -6.587 1.00 89.06 77 ALA A C 1
ATOM 603 O O . ALA A 1 77 ? 14.389 8.347 -6.170 1.00 89.06 77 ALA A O 1
ATOM 604 N N . ILE A 1 78 ? 16.437 7.431 -6.177 1.00 91.12 78 ILE A N 1
ATOM 605 C CA . ILE A 1 78 ? 16.116 6.340 -5.249 1.00 91.12 78 ILE A CA 1
ATOM 606 C C . ILE A 1 78 ? 15.923 6.879 -3.836 1.00 91.12 78 ILE A C 1
ATOM 608 O O . ILE A 1 78 ? 14.932 6.545 -3.191 1.00 91.12 78 ILE A O 1
ATOM 612 N N . ILE A 1 79 ? 16.802 7.779 -3.392 1.00 92.56 79 ILE A N 1
ATOM 613 C CA . ILE A 1 79 ? 16.667 8.446 -2.092 1.00 92.56 79 ILE A CA 1
ATOM 614 C C . ILE A 1 79 ? 15.329 9.198 -2.014 1.00 92.56 79 ILE A C 1
ATOM 616 O O . ILE A 1 79 ? 14.602 9.060 -1.030 1.00 92.56 79 ILE A O 1
ATOM 620 N N . ALA A 1 80 ? 14.952 9.932 -3.068 1.00 89.81 80 ALA A N 1
ATOM 621 C CA . ALA A 1 80 ? 13.667 10.628 -3.126 1.00 89.81 80 ALA A CA 1
ATOM 622 C C . ALA A 1 80 ? 12.470 9.663 -3.040 1.00 89.81 80 ALA A C 1
ATOM 624 O O . ALA A 1 80 ? 11.522 9.924 -2.298 1.00 89.81 80 ALA A O 1
ATOM 625 N N . VAL A 1 81 ? 12.520 8.529 -3.749 1.00 90.62 81 VAL A N 1
ATOM 626 C CA . VAL A 1 81 ? 11.474 7.494 -3.685 1.00 90.62 81 VAL A CA 1
ATOM 627 C C . VAL A 1 81 ? 11.383 6.882 -2.288 1.00 90.62 81 VAL A C 1
ATOM 629 O O . VAL A 1 81 ? 10.278 6.685 -1.792 1.00 90.62 81 VAL A O 1
ATOM 632 N N . TRP A 1 82 ? 12.506 6.623 -1.617 1.00 93.44 82 TRP A N 1
ATOM 633 C CA . TRP A 1 82 ? 12.505 6.082 -0.256 1.00 93.44 82 TRP A CA 1
ATOM 634 C C . TRP A 1 82 ? 11.919 7.047 0.765 1.00 93.44 82 TRP A C 1
ATOM 636 O O . TRP A 1 82 ? 11.052 6.647 1.539 1.00 93.44 82 TRP A O 1
ATOM 646 N N . ILE A 1 83 ? 12.326 8.318 0.740 1.00 92.00 83 ILE A N 1
ATOM 647 C CA . ILE A 1 83 ? 11.757 9.347 1.622 1.00 92.00 83 ILE A CA 1
ATOM 648 C C . ILE A 1 83 ? 10.246 9.453 1.391 1.00 92.00 83 ILE A C 1
ATOM 650 O O . ILE A 1 83 ? 9.463 9.442 2.340 1.00 92.00 83 ILE A O 1
ATOM 654 N N . SER A 1 84 ? 9.830 9.481 0.124 1.00 90.50 84 SER A N 1
ATOM 655 C CA . SER A 1 84 ? 8.422 9.507 -0.264 1.00 90.50 84 SER A CA 1
ATOM 656 C C . SER A 1 84 ? 7.654 8.276 0.227 1.00 90.50 84 SER A C 1
ATOM 658 O O . SER A 1 84 ? 6.534 8.401 0.720 1.00 90.50 84 SER A O 1
ATOM 660 N N . ALA A 1 85 ? 8.243 7.084 0.112 1.00 91.81 85 ALA A N 1
ATOM 661 C CA . ALA A 1 85 ? 7.634 5.842 0.566 1.00 91.81 85 ALA A CA 1
ATOM 662 C C . ALA A 1 85 ? 7.461 5.841 2.088 1.00 91.81 85 ALA A C 1
ATOM 664 O O . ALA A 1 85 ? 6.375 5.528 2.568 1.00 91.81 85 ALA A O 1
ATOM 665 N N . ILE A 1 86 ? 8.490 6.246 2.840 1.00 93.31 86 ILE A N 1
ATOM 666 C CA . ILE A 1 86 ? 8.438 6.348 4.304 1.00 93.31 86 ILE A CA 1
ATOM 667 C C . ILE A 1 86 ? 7.346 7.331 4.732 1.00 93.31 86 ILE A C 1
ATOM 669 O O . ILE A 1 86 ? 6.516 6.978 5.566 1.00 93.31 86 ILE A O 1
ATOM 673 N N . ALA A 1 87 ? 7.295 8.525 4.134 1.00 90.25 87 ALA A N 1
ATOM 674 C CA . ALA A 1 87 ? 6.271 9.523 4.441 1.00 90.25 87 ALA A CA 1
ATOM 675 C C . ALA A 1 87 ? 4.854 8.984 4.185 1.00 90.25 87 ALA A C 1
ATOM 677 O O . ALA A 1 87 ? 3.975 9.096 5.041 1.00 90.25 87 ALA A O 1
ATOM 678 N N . ASN A 1 88 ? 4.647 8.330 3.039 1.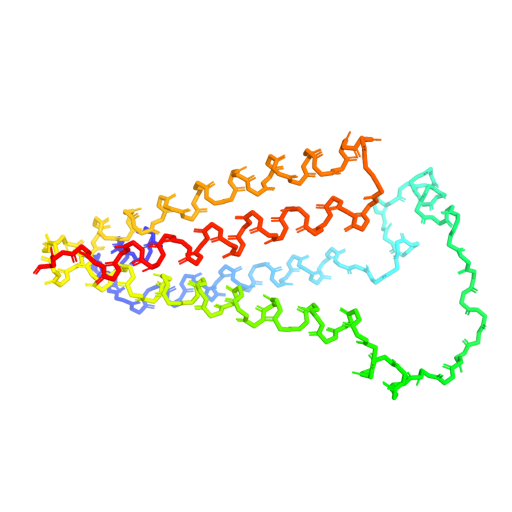00 89.88 88 ASN A N 1
ATOM 679 C CA . ASN A 1 88 ? 3.368 7.719 2.696 1.00 89.88 88 ASN A CA 1
ATOM 680 C C . ASN A 1 88 ? 2.990 6.575 3.655 1.00 89.88 88 ASN A C 1
ATOM 682 O O . ASN A 1 88 ? 1.845 6.502 4.097 1.00 89.88 88 ASN A O 1
ATOM 686 N N . PHE A 1 89 ? 3.931 5.692 4.005 1.00 91.38 89 PHE A N 1
ATOM 687 C CA . PHE A 1 89 ? 3.672 4.612 4.959 1.00 91.38 89 PHE A CA 1
ATOM 688 C C . PHE A 1 89 ? 3.328 5.156 6.344 1.00 91.38 89 PHE A C 1
ATOM 690 O O . PHE A 1 89 ? 2.358 4.693 6.936 1.00 91.38 89 PHE A O 1
ATOM 697 N N . MET A 1 90 ? 4.060 6.155 6.837 1.00 89.50 90 MET A N 1
ATOM 698 C CA . MET A 1 90 ? 3.779 6.776 8.132 1.00 89.50 90 MET A CA 1
ATOM 699 C C . MET A 1 90 ? 2.380 7.389 8.170 1.00 89.50 90 MET A C 1
ATOM 701 O O . MET A 1 90 ? 1.613 7.095 9.083 1.00 89.50 90 MET A O 1
ATOM 705 N N . GLY A 1 91 ? 2.009 8.170 7.152 1.00 87.81 91 GLY A N 1
ATOM 706 C CA . GLY A 1 91 ? 0.687 8.791 7.103 1.00 87.81 91 GLY A CA 1
ATOM 707 C C . GLY A 1 91 ? -0.454 7.771 7.052 1.00 87.81 91 GLY A C 1
ATOM 708 O O . GLY A 1 91 ? -1.406 7.868 7.824 1.00 87.81 91 GLY A O 1
ATOM 709 N N . ILE A 1 92 ? -0.327 6.731 6.220 1.00 88.19 92 ILE A N 1
ATOM 710 C CA . ILE A 1 92 ? -1.334 5.663 6.139 1.00 88.19 92 ILE A CA 1
ATOM 711 C C . ILE A 1 92 ? -1.444 4.899 7.464 1.00 88.19 92 ILE A C 1
ATOM 713 O O . ILE A 1 92 ? -2.558 4.625 7.908 1.00 88.19 92 ILE A O 1
ATOM 717 N N . GLN A 1 93 ? -0.319 4.559 8.101 1.00 89.75 93 GLN A N 1
ATOM 718 C CA . GLN A 1 93 ? -0.318 3.788 9.348 1.00 89.75 93 GLN A CA 1
ATOM 719 C C . GLN A 1 93 ? -0.945 4.563 10.508 1.00 89.75 93 GLN A C 1
ATOM 721 O O . GLN A 1 93 ? -1.740 3.994 11.254 1.00 89.75 93 GLN A O 1
ATOM 726 N N . VAL A 1 94 ? -0.662 5.864 10.630 1.00 88.12 94 VAL A N 1
ATOM 727 C CA . VAL A 1 94 ? -1.285 6.725 11.648 1.00 88.12 94 VAL A CA 1
ATOM 728 C C . VAL A 1 94 ? -2.805 6.726 11.483 1.00 88.12 94 VAL A C 1
ATOM 730 O O . VAL A 1 94 ? -3.524 6.425 12.435 1.00 88.12 94 VAL A O 1
ATOM 733 N N . THR A 1 95 ? -3.316 6.983 10.276 1.00 85.12 95 THR A N 1
ATOM 734 C CA . THR A 1 95 ? -4.765 6.939 10.038 1.00 85.12 95 THR A CA 1
ATOM 735 C C . THR A 1 95 ? -5.324 5.548 10.324 1.00 85.12 95 THR A C 1
ATOM 737 O O . THR A 1 95 ? -6.282 5.412 11.074 1.00 85.12 95 THR A O 1
ATOM 740 N N . MET A 1 96 ? -4.706 4.490 9.799 1.00 85.88 96 MET A N 1
ATOM 741 C CA . MET A 1 96 ? -5.207 3.125 9.959 1.00 85.88 96 MET A CA 1
ATOM 742 C C . MET A 1 96 ? -5.281 2.682 11.429 1.00 85.88 96 MET A C 1
ATOM 744 O O . MET A 1 96 ? -6.257 2.036 11.815 1.00 85.88 96 MET A O 1
ATOM 748 N N . GLN A 1 97 ? -4.289 3.045 12.246 1.00 87.56 97 GLN A N 1
ATOM 749 C CA . GLN A 1 97 ? -4.213 2.646 13.650 1.00 87.56 97 GLN A CA 1
ATOM 750 C C . GLN A 1 97 ? -5.133 3.483 14.547 1.00 87.56 97 GLN A C 1
ATOM 752 O O . GLN A 1 97 ? -5.817 2.936 15.413 1.00 87.56 97 GLN A O 1
ATOM 757 N N . PHE A 1 98 ? -5.164 4.805 14.353 1.00 85.81 98 PHE A N 1
ATOM 758 C CA . PHE A 1 98 ? -5.880 5.712 15.252 1.00 85.81 98 PHE A CA 1
ATOM 759 C C . PHE A 1 98 ? -7.330 5.980 14.840 1.00 85.81 98 PHE A C 1
ATOM 761 O O . PHE A 1 98 ? -8.137 6.286 15.714 1.00 85.81 98 PHE A O 1
ATOM 768 N N . SER A 1 99 ? -7.712 5.809 13.567 1.00 84.88 99 SER A N 1
ATOM 769 C CA . SER A 1 99 ? -9.109 5.973 13.127 1.00 84.88 99 SER A CA 1
ATOM 770 C C . SER A 1 99 ? -10.120 5.146 13.935 1.00 84.88 99 SER A C 1
ATOM 772 O O . SER A 1 99 ? -11.077 5.739 14.436 1.00 84.88 99 SER A O 1
ATOM 774 N N . PRO A 1 100 ? -9.951 3.821 14.124 1.00 84.00 100 PRO A N 1
ATOM 775 C CA . PRO A 1 100 ? -10.921 3.046 14.897 1.00 84.00 100 PRO A CA 1
ATOM 776 C C . PRO A 1 100 ? -10.917 3.426 16.385 1.00 84.00 100 PRO A C 1
ATOM 778 O O . PRO A 1 100 ? -11.969 3.431 17.020 1.00 84.00 100 PRO A O 1
ATOM 781 N N . ILE A 1 101 ? -9.755 3.788 16.940 1.00 86.00 101 ILE A N 1
ATOM 782 C CA . ILE A 1 101 ? -9.631 4.216 18.340 1.00 86.00 101 ILE A CA 1
ATOM 783 C C . ILE A 1 101 ? -10.387 5.527 18.555 1.00 86.00 101 ILE A C 1
ATOM 785 O O . ILE A 1 101 ? -11.156 5.632 19.504 1.00 86.00 101 ILE A O 1
ATOM 789 N N . TYR A 1 102 ? -10.214 6.500 17.662 1.00 84.62 102 TYR A N 1
ATOM 790 C CA . TYR A 1 102 ? -10.886 7.794 17.733 1.00 84.62 102 TYR A CA 1
ATOM 791 C C . TYR A 1 102 ? -12.411 7.648 17.622 1.00 84.62 102 TYR A C 1
ATOM 793 O O . TYR A 1 102 ? -13.150 8.168 18.458 1.00 84.62 102 TYR A O 1
ATOM 801 N N . LEU A 1 103 ? -12.888 6.867 16.646 1.00 85.44 103 LEU A N 1
ATOM 802 C CA . LEU A 1 103 ? -14.319 6.606 16.462 1.00 85.44 103 LEU A CA 1
ATOM 803 C C . LEU A 1 103 ? -14.952 5.915 17.679 1.00 85.44 103 LEU A C 1
ATOM 805 O O . LEU A 1 103 ? -16.075 6.242 18.053 1.00 85.44 103 LEU A O 1
ATOM 809 N N . ASN A 1 104 ? -14.242 4.990 18.324 1.00 84.06 104 ASN A N 1
ATOM 810 C CA . ASN A 1 104 ? -14.775 4.304 19.495 1.00 84.06 104 ASN A CA 1
ATOM 811 C C . ASN A 1 104 ? -14.662 5.133 20.785 1.00 84.06 104 ASN A C 1
ATOM 813 O O . ASN A 1 104 ? -15.620 5.207 21.547 1.00 84.06 104 ASN A O 1
ATOM 817 N N . LYS A 1 105 ? -13.496 5.732 21.056 1.00 84.38 105 LYS A N 1
ATOM 818 C CA . LYS A 1 105 ? -13.190 6.367 22.348 1.00 84.38 105 LYS A CA 1
ATOM 819 C C . LYS A 1 105 ? -13.626 7.822 22.447 1.00 84.38 105 LYS A C 1
ATOM 821 O O . LYS A 1 105 ? -13.989 8.239 23.539 1.00 84.38 105 LYS A O 1
ATOM 826 N N . VAL A 1 106 ? -13.583 8.574 21.349 1.00 84.81 106 VAL A N 1
ATOM 827 C CA . VAL A 1 106 ? -13.949 10.001 21.335 1.00 84.81 106 VAL A CA 1
ATOM 828 C C . VAL A 1 106 ? -15.388 10.173 20.861 1.00 84.81 106 VAL A C 1
ATOM 830 O O . VAL A 1 106 ? -16.186 10.806 21.538 1.00 84.81 106 VAL A O 1
ATOM 833 N N . MET A 1 107 ? -15.748 9.548 19.735 1.00 82.62 107 MET A N 1
ATOM 834 C CA . MET A 1 107 ? -17.101 9.658 19.163 1.00 82.62 107 MET A CA 1
ATOM 835 C C . MET A 1 107 ? -18.112 8.687 19.801 1.00 82.62 107 MET A C 1
ATOM 837 O O . MET A 1 107 ? -19.306 8.782 19.532 1.00 82.62 107 MET A O 1
ATOM 841 N N . GLY A 1 108 ? -17.655 7.742 20.632 1.00 83.31 108 GLY A N 1
ATOM 842 C CA . GLY A 1 108 ? -18.521 6.814 21.366 1.00 83.31 108 GLY A CA 1
ATOM 843 C C . GLY A 1 108 ? -19.194 5.733 20.513 1.00 83.31 108 GLY A C 1
ATOM 844 O O . GLY A 1 108 ? -20.126 5.083 20.987 1.00 83.31 108 GLY A O 1
ATOM 845 N N . PHE A 1 109 ? -18.758 5.510 19.266 1.00 83.88 109 PHE A N 1
ATOM 846 C CA . PHE A 1 109 ? -19.382 4.500 18.412 1.00 83.88 109 PHE A CA 1
ATOM 847 C C . PHE A 1 109 ? -19.095 3.073 18.903 1.00 83.88 109 PHE A C 1
ATOM 849 O O . PHE A 1 109 ? -17.957 2.752 19.269 1.00 83.88 109 PHE A O 1
ATOM 856 N N . PRO A 1 110 ? -20.083 2.161 18.841 1.00 82.06 110 PRO A N 1
ATOM 857 C CA . PRO A 1 110 ? -19.860 0.756 19.147 1.00 82.06 110 PRO A CA 1
ATOM 858 C C . PRO A 1 110 ? -18.866 0.124 18.162 1.00 82.06 110 PRO A C 1
ATOM 860 O O . PRO A 1 110 ? -18.687 0.580 17.028 1.00 82.06 110 PRO A O 1
ATOM 863 N N . VAL A 1 111 ? -18.205 -0.952 18.596 1.00 76.56 111 VAL A N 1
ATOM 864 C CA . VAL A 1 111 ? -17.112 -1.610 17.851 1.00 76.56 111 VAL A CA 1
ATOM 865 C C . VAL A 1 111 ? -17.571 -2.120 16.479 1.00 76.56 111 VAL A C 1
ATOM 867 O O . VAL A 1 111 ? -16.833 -2.012 15.499 1.00 76.56 111 VAL A O 1
ATOM 870 N N . GLU A 1 112 ? -18.809 -2.607 16.385 1.00 73.38 112 GLU A N 1
ATOM 871 C CA . GLU A 1 112 ? -19.414 -3.072 15.134 1.00 73.38 112 GLU A CA 1
ATOM 872 C C . GLU A 1 112 ? -19.503 -1.948 14.088 1.00 73.38 112 GLU A C 1
ATOM 874 O O . GLU A 1 112 ? -18.979 -2.073 12.978 1.00 73.38 112 GLU A O 1
ATOM 879 N N . GLN A 1 113 ? -20.072 -0.801 14.473 1.00 79.06 113 GLN A N 1
ATOM 880 C CA . GLN A 1 113 ? -20.189 0.367 13.598 1.00 79.06 113 GLN A CA 1
ATOM 881 C C . GLN A 1 113 ? -18.821 0.980 13.290 1.00 79.06 113 GLN A C 1
ATOM 883 O O . GLN A 1 113 ? -18.549 1.353 12.150 1.00 79.06 113 GLN A O 1
ATOM 888 N N . THR A 1 114 ? -17.916 1.007 14.270 1.00 81.50 114 THR A N 1
ATOM 889 C CA . THR A 1 114 ? -16.534 1.470 14.092 1.00 81.50 114 THR A CA 1
ATOM 890 C C . THR A 1 114 ? -15.820 0.669 13.001 1.00 81.50 114 THR A C 1
ATOM 892 O O . THR A 1 114 ? -15.102 1.243 12.180 1.00 81.50 114 THR A O 1
ATOM 895 N N . GLY A 1 115 ? -16.048 -0.647 12.932 1.00 78.25 115 GLY A N 1
ATOM 896 C CA . GLY A 1 115 ? -15.478 -1.518 11.904 1.00 78.25 115 GLY A CA 1
ATOM 897 C C . GLY A 1 115 ? -15.955 -1.202 10.482 1.00 78.25 115 GLY A C 1
ATOM 898 O O . GLY A 1 115 ? -15.160 -1.348 9.542 1.00 78.25 115 GLY A O 1
ATOM 899 N N . LEU A 1 116 ? -17.210 -0.755 10.341 1.00 81.69 116 LEU A N 1
ATOM 900 C CA . LEU A 1 116 ? -17.822 -0.319 9.083 1.00 81.69 116 LEU A CA 1
ATOM 901 C C . LEU A 1 116 ? -17.359 1.090 8.690 1.00 81.69 116 LEU A C 1
ATOM 903 O O . LEU A 1 116 ? -16.834 1.271 7.593 1.00 81.69 116 LEU A O 1
ATOM 907 N N . PHE A 1 117 ? -17.460 2.067 9.596 1.00 82.31 117 PHE A N 1
ATOM 908 C CA . PHE A 1 117 ? -17.022 3.445 9.347 1.00 82.31 117 PHE A CA 1
ATOM 909 C C . PHE A 1 117 ? -15.525 3.530 9.038 1.00 82.31 117 PHE A C 1
ATOM 911 O O . PHE A 1 117 ? -15.134 4.237 8.114 1.00 82.31 117 PHE A O 1
ATOM 918 N N . SER A 1 118 ? -14.686 2.736 9.710 1.00 82.88 118 SER A N 1
ATOM 919 C CA . SER A 1 118 ? -13.246 2.672 9.409 1.00 82.88 118 SER A CA 1
ATOM 920 C C . SER A 1 118 ? -12.939 2.071 8.028 1.00 82.88 118 SER A C 1
ATOM 922 O O . SER A 1 118 ? -11.839 2.254 7.512 1.00 82.88 118 SER A O 1
ATOM 924 N N . ALA A 1 119 ? -13.873 1.330 7.418 1.00 84.81 119 ALA A N 1
ATOM 925 C CA . ALA A 1 119 ? -13.683 0.748 6.089 1.00 84.81 119 ALA A CA 1
ATOM 926 C C . ALA A 1 119 ? -14.001 1.735 4.955 1.00 84.81 119 ALA A C 1
ATOM 928 O O . ALA A 1 119 ? -13.409 1.629 3.882 1.00 84.81 119 ALA A O 1
ATOM 929 N N . ILE A 1 120 ? -14.886 2.712 5.186 1.00 86.75 120 ILE A N 1
ATOM 930 C CA . ILE A 1 120 ? -15.323 3.672 4.160 1.00 86.75 120 ILE A CA 1
ATOM 931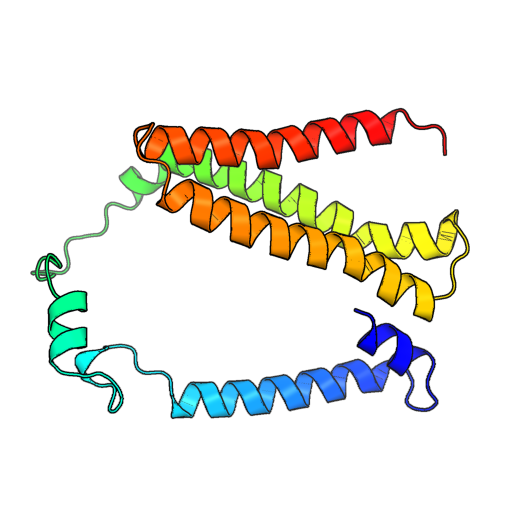 C C . ILE A 1 120 ? -14.137 4.454 3.563 1.00 86.75 120 ILE A C 1
ATOM 933 O O . ILE A 1 120 ? -13.985 4.419 2.339 1.00 86.75 120 ILE A O 1
ATOM 937 N N . PRO A 1 121 ? -13.235 5.079 4.354 1.00 85.69 121 PRO A N 1
ATOM 938 C CA . PRO A 1 121 ? -12.086 5.800 3.798 1.00 85.69 121 PRO A CA 1
ATOM 939 C C . PRO A 1 121 ? -11.169 4.910 2.953 1.00 85.69 121 PRO A C 1
ATOM 941 O O . PRO A 1 121 ? -10.596 5.365 1.963 1.00 85.69 121 PRO A O 1
ATOM 944 N N . GLN A 1 122 ? -11.051 3.628 3.311 1.00 85.75 122 GLN A N 1
ATOM 945 C CA . GLN A 1 122 ? -10.222 2.666 2.584 1.00 85.75 122 GLN A CA 1
ATOM 946 C C . GLN A 1 122 ? -10.833 2.317 1.223 1.00 85.75 122 GLN A C 1
ATOM 948 O O . GLN A 1 122 ? -10.119 2.287 0.222 1.00 85.75 122 GLN A O 1
ATOM 953 N N . ILE A 1 123 ? -12.155 2.129 1.159 1.00 88.56 123 ILE A N 1
ATOM 954 C CA . ILE A 1 123 ? -12.876 1.893 -0.100 1.00 88.56 123 ILE A CA 1
ATOM 955 C C . ILE A 1 123 ? -12.772 3.118 -1.013 1.00 88.56 123 ILE A C 1
ATOM 957 O O . ILE A 1 123 ? -12.446 2.981 -2.190 1.00 88.56 123 ILE A O 1
ATOM 961 N N . VAL A 1 124 ? -12.978 4.322 -0.472 1.00 89.56 124 VAL A N 1
ATOM 962 C CA . VAL A 1 124 ? -12.832 5.571 -1.236 1.00 89.56 124 VAL A CA 1
ATOM 963 C C . VAL A 1 124 ? -11.407 5.706 -1.776 1.00 89.56 124 VAL A C 1
ATOM 965 O O . VAL A 1 124 ? -11.221 5.979 -2.960 1.00 89.56 124 VAL A O 1
ATOM 968 N N . THR A 1 125 ? -10.396 5.434 -0.947 1.00 88.12 125 THR A N 1
ATOM 969 C CA . THR A 1 125 ? -8.986 5.457 -1.367 1.00 88.12 125 THR A CA 1
ATOM 970 C C . THR A 1 125 ? -8.709 4.445 -2.477 1.00 88.12 125 THR A C 1
ATOM 972 O O . THR A 1 125 ? -8.006 4.765 -3.433 1.00 88.12 125 THR A O 1
ATOM 975 N N . PHE A 1 126 ? -9.260 3.234 -2.381 1.00 90.31 126 PHE A N 1
ATOM 976 C CA . PHE A 1 126 ? -9.125 2.208 -3.413 1.00 90.31 126 PHE A CA 1
ATOM 977 C C . PHE A 1 126 ? -9.705 2.674 -4.754 1.00 90.31 126 PHE A C 1
ATOM 979 O O . PHE A 1 126 ? -9.014 2.632 -5.772 1.00 90.31 126 PHE A O 1
ATOM 986 N N . VAL A 1 127 ? -10.937 3.185 -4.748 1.00 93.62 127 VAL A N 1
ATOM 987 C CA . VAL A 1 127 ? -11.613 3.682 -5.954 1.00 93.62 127 VAL A CA 1
ATOM 988 C C . VAL A 1 127 ? -10.842 4.853 -6.569 1.00 93.62 127 VAL A C 1
ATOM 990 O O . VAL A 1 127 ? -10.560 4.843 -7.766 1.00 93.62 127 VAL A O 1
ATOM 993 N N . LEU A 1 128 ? -10.422 5.827 -5.756 1.00 90.88 128 LEU A N 1
ATOM 994 C CA . LEU A 1 128 ? -9.616 6.957 -6.222 1.00 90.88 128 LEU A CA 1
ATOM 995 C C . LEU A 1 128 ? -8.282 6.507 -6.825 1.00 90.88 128 LEU A C 1
ATOM 997 O O . LEU A 1 128 ? -7.894 7.016 -7.872 1.00 90.88 128 LEU A O 1
ATOM 1001 N N . LYS A 1 129 ? -7.597 5.530 -6.216 1.00 90.00 129 LYS A N 1
ATOM 1002 C CA . LYS A 1 129 ? -6.345 4.977 -6.753 1.00 90.00 129 LYS A CA 1
ATOM 1003 C C . LYS A 1 129 ? -6.547 4.271 -8.091 1.00 90.00 129 LYS A C 1
ATOM 1005 O O . LYS A 1 129 ? -5.713 4.436 -8.975 1.00 90.00 129 LYS A O 1
ATOM 1010 N N . MET A 1 130 ? -7.648 3.540 -8.265 1.00 93.00 130 MET A N 1
ATOM 1011 C CA . MET A 1 130 ? -7.990 2.913 -9.546 1.00 93.00 130 MET A CA 1
ATOM 1012 C C . MET A 1 130 ? -8.172 3.960 -10.650 1.00 93.00 130 MET A C 1
ATOM 1014 O O . 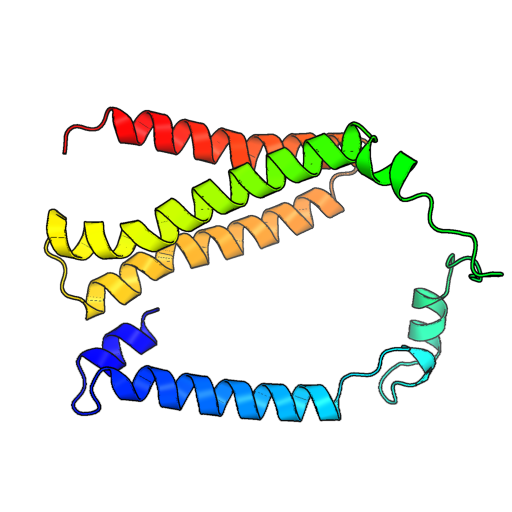MET A 1 130 ? -7.579 3.837 -11.721 1.00 93.00 130 MET A O 1
ATOM 1018 N N . PHE A 1 131 ? -8.934 5.023 -10.379 1.00 92.38 131 PHE A N 1
ATOM 1019 C CA . PHE A 1 131 ? -9.115 6.114 -11.339 1.00 92.38 131 PHE A CA 1
ATOM 1020 C C . PHE A 1 131 ? -7.814 6.870 -11.611 1.00 92.38 131 PHE A C 1
ATOM 1022 O O . PHE A 1 131 ? -7.499 7.130 -12.770 1.00 92.38 131 PHE A O 1
ATOM 1029 N N . ALA A 1 132 ? -7.036 7.179 -10.572 1.00 89.19 132 ALA A N 1
ATOM 1030 C CA . ALA A 1 132 ? -5.750 7.852 -10.709 1.00 89.19 132 ALA A CA 1
ATOM 1031 C C . ALA A 1 132 ? -4.753 7.023 -11.531 1.00 89.19 132 ALA A C 1
ATOM 1033 O O . ALA A 1 132 ? -4.053 7.593 -12.356 1.00 89.19 132 ALA A O 1
ATOM 1034 N N . GLY A 1 133 ? -4.728 5.695 -11.367 1.00 88.81 133 GLY A N 1
ATOM 1035 C CA . GLY A 1 133 ? -3.888 4.799 -12.167 1.00 88.81 133 GLY A CA 1
ATOM 1036 C C . GLY A 1 133 ? -4.257 4.829 -13.650 1.00 88.81 133 GLY A C 1
ATOM 1037 O O . GLY A 1 133 ? -3.406 5.090 -14.493 1.00 88.81 133 GLY A O 1
ATOM 1038 N N . VAL A 1 134 ? -5.548 4.680 -13.971 1.00 89.81 134 VAL A N 1
ATOM 1039 C CA . VAL A 1 134 ? -6.025 4.768 -15.364 1.00 89.81 134 VAL A CA 1
ATOM 1040 C C . VAL A 1 134 ? -5.745 6.147 -15.965 1.00 89.81 134 VAL A C 1
ATOM 1042 O O . VAL A 1 134 ? -5.399 6.250 -17.142 1.00 89.81 134 VAL A O 1
ATOM 1045 N N . LEU A 1 135 ? -5.897 7.211 -15.174 1.00 88.44 135 LEU A N 1
ATOM 1046 C CA . LEU A 1 135 ? -5.619 8.573 -15.615 1.00 88.44 135 LEU A CA 1
ATOM 1047 C C . LEU A 1 135 ? -4.119 8.789 -15.848 1.00 88.44 135 LEU A C 1
ATOM 1049 O O . LEU A 1 135 ? -3.754 9.395 -16.849 1.00 88.44 135 LEU A O 1
ATOM 1053 N N . ALA A 1 136 ? -3.260 8.260 -14.973 1.00 87.69 136 ALA A N 1
ATOM 1054 C CA . ALA A 1 136 ? -1.809 8.332 -15.102 1.00 87.69 136 ALA A CA 1
ATOM 1055 C C . ALA A 1 136 ? -1.302 7.579 -16.340 1.00 87.69 136 ALA A C 1
ATOM 1057 O O . ALA A 1 136 ? -0.449 8.108 -17.050 1.00 87.69 136 ALA A O 1
ATOM 1058 N N . ASP A 1 137 ? -1.871 6.409 -16.641 1.00 85.88 137 ASP A N 1
ATOM 1059 C CA . ASP A 1 137 ? -1.518 5.612 -17.822 1.00 85.88 137 ASP A CA 1
ATOM 1060 C C . ASP A 1 137 ? -1.971 6.274 -19.132 1.00 85.88 137 ASP A C 1
ATOM 1062 O O . ASP A 1 137 ? -1.300 6.169 -20.160 1.00 85.88 137 ASP A O 1
ATOM 1066 N N . LYS A 1 138 ? -3.117 6.968 -19.114 1.00 84.88 138 LYS A N 1
ATOM 1067 C CA . LYS A 1 138 ? -3.677 7.661 -20.287 1.00 84.88 138 LYS A CA 1
ATOM 1068 C C . LYS A 1 138 ? -3.193 9.102 -20.444 1.00 84.88 138 LYS A C 1
ATOM 1070 O O . LYS A 1 138 ? -3.500 9.729 -21.459 1.00 84.88 138 LYS A O 1
ATOM 1075 N N . ALA A 1 139 ? -2.464 9.644 -19.472 1.00 80.19 139 ALA A N 1
ATOM 1076 C CA . ALA A 1 139 ? -1.959 11.008 -19.516 1.00 80.19 139 ALA A CA 1
ATOM 1077 C C . ALA A 1 139 ? -0.824 11.135 -20.546 1.00 80.19 139 ALA A C 1
ATOM 1079 O O . ALA A 1 139 ? 0.352 10.981 -20.234 1.00 80.19 139 ALA A O 1
ATOM 1080 N N . THR A 1 140 ? -1.174 11.472 -21.788 1.00 73.88 140 THR A N 1
ATOM 1081 C CA . THR A 1 140 ? -0.220 11.807 -22.862 1.00 73.88 140 THR A CA 1
ATOM 1082 C C . THR A 1 140 ? 0.296 13.245 -22.787 1.00 73.88 140 THR A C 1
ATOM 1084 O O . THR A 1 140 ? 1.171 13.628 -23.559 1.00 73.88 140 THR A O 1
ATOM 1087 N N . CYS A 1 141 ? -0.224 14.057 -21.862 1.00 70.38 141 CYS A N 1
ATOM 1088 C CA . CYS A 1 141 ? 0.096 15.481 -21.764 1.00 70.38 141 CYS A CA 1
ATOM 1089 C C . CYS A 1 141 ? 1.483 15.780 -21.172 1.00 70.38 141 CYS A C 1
ATOM 1091 O O . CYS A 1 141 ? 1.937 16.919 -21.255 1.00 70.38 141 CYS A O 1
ATOM 1093 N N . CYS A 1 142 ? 2.153 14.809 -20.543 1.00 76.69 142 CYS A N 1
ATOM 1094 C CA . CYS A 1 142 ? 3.399 15.024 -19.806 1.00 76.69 142 CYS A CA 1
ATOM 1095 C C . CYS A 1 142 ? 4.358 13.838 -19.945 1.00 76.69 142 CYS A C 1
ATOM 1097 O O . CYS A 1 142 ? 3.942 12.701 -20.154 1.00 76.69 142 CYS A O 1
ATOM 1099 N N . GLN A 1 143 ? 5.658 14.090 -19.749 1.00 83.25 143 GLN A N 1
ATOM 1100 C CA . GLN A 1 143 ? 6.628 13.007 -19.585 1.00 83.25 143 GLN A CA 1
ATOM 1101 C C . GLN A 1 143 ? 6.244 12.112 -18.387 1.00 83.25 143 GLN A C 1
ATOM 1103 O O . GLN A 1 143 ? 5.792 12.641 -17.363 1.00 83.25 143 GLN A O 1
ATOM 1108 N N . PRO A 1 144 ? 6.494 10.788 -18.450 1.00 80.62 144 PRO A N 1
ATOM 1109 C CA . PRO A 1 144 ? 6.140 9.852 -17.378 1.00 80.62 144 PRO A CA 1
ATOM 1110 C C . PRO A 1 144 ? 6.664 10.269 -15.998 1.00 80.62 144 PRO A C 1
ATOM 1112 O O . PRO A 1 144 ? 5.956 10.180 -14.999 1.00 80.62 144 PRO A O 1
ATOM 1115 N N . VAL A 1 145 ? 7.883 10.816 -15.944 1.00 82.69 145 VAL A N 1
ATOM 1116 C CA . VAL A 1 145 ? 8.504 11.308 -14.703 1.00 82.69 145 VAL A CA 1
ATOM 1117 C C . VAL A 1 145 ? 7.717 12.473 -14.094 1.00 82.69 145 VAL A C 1
ATOM 1119 O O . VAL A 1 145 ? 7.560 12.549 -12.877 1.00 82.69 145 VAL A O 1
ATOM 1122 N N . THR A 1 146 ? 7.214 13.382 -14.927 1.00 84.31 146 THR A N 1
ATOM 1123 C CA . THR A 1 146 ? 6.425 14.536 -14.481 1.00 84.31 146 THR A CA 1
ATOM 1124 C C . THR A 1 146 ? 5.053 14.094 -13.986 1.00 84.31 146 THR A C 1
ATOM 1126 O O . THR A 1 146 ? 4.627 14.546 -12.927 1.00 84.31 146 THR A O 1
ATOM 1129 N N . SER A 1 147 ? 4.411 13.151 -14.683 1.00 84.38 147 SER A N 1
ATOM 1130 C CA . SER A 1 147 ? 3.148 12.543 -14.242 1.00 84.38 147 SER A CA 1
ATOM 1131 C C . SER A 1 147 ? 3.293 11.926 -12.844 1.00 84.38 147 SER A C 1
ATOM 1133 O O . SER A 1 147 ? 2.572 12.304 -11.920 1.00 84.38 147 SER A O 1
ATOM 1135 N N . VAL A 1 148 ? 4.316 11.086 -12.632 1.00 84.25 148 VAL A N 1
ATOM 1136 C CA . VAL A 1 148 ? 4.592 10.466 -11.322 1.00 84.25 148 VAL A CA 1
ATOM 1137 C C . VAL A 1 148 ? 4.807 11.514 -10.228 1.00 84.25 148 VAL A C 1
ATOM 1139 O O . VAL A 1 148 ? 4.249 11.384 -9.141 1.00 84.25 148 VAL A O 1
ATOM 1142 N N . LYS A 1 149 ? 5.572 12.579 -10.500 1.00 86.44 149 LYS A N 1
ATOM 1143 C CA . LYS A 1 149 ? 5.797 13.662 -9.528 1.00 86.44 149 LYS A CA 1
ATOM 1144 C C . LYS A 1 149 ? 4.500 14.375 -9.145 1.00 86.44 149 LYS A C 1
ATOM 1146 O O . LYS A 1 149 ? 4.298 14.631 -7.963 1.00 86.44 149 LYS A O 1
ATOM 1151 N N . ILE A 1 150 ? 3.632 14.669 -10.113 1.00 88.44 150 ILE A N 1
ATOM 1152 C CA . ILE A 1 150 ? 2.352 15.351 -9.876 1.00 88.44 150 ILE A CA 1
ATOM 1153 C C . ILE A 1 150 ? 1.433 14.482 -9.017 1.00 88.44 150 ILE A C 1
ATOM 1155 O O . ILE A 1 150 ? 0.954 14.946 -7.985 1.00 88.44 150 ILE A O 1
ATOM 1159 N N . PHE A 1 151 ? 1.217 13.218 -9.396 1.00 87.44 151 PHE A N 1
ATOM 1160 C CA . PHE A 1 151 ? 0.348 12.317 -8.633 1.00 87.44 151 PHE A CA 1
ATOM 1161 C C . PHE A 1 151 ? 0.887 12.051 -7.225 1.00 87.44 151 PHE A C 1
ATOM 1163 O O . PHE A 1 151 ? 0.119 12.020 -6.264 1.00 87.44 151 PHE A O 1
ATOM 1170 N N . ASN A 1 152 ? 2.206 11.916 -7.081 1.00 88.44 152 ASN A N 1
ATOM 1171 C CA . ASN A 1 152 ? 2.829 11.722 -5.779 1.00 88.44 152 ASN A CA 1
ATOM 1172 C C . ASN A 1 152 ? 2.723 12.973 -4.891 1.00 88.44 152 ASN A C 1
ATOM 1174 O O . ASN A 1 152 ? 2.428 12.861 -3.702 1.00 88.44 152 ASN A O 1
ATOM 1178 N N . LEU A 1 153 ? 2.897 14.168 -5.468 1.00 89.00 153 LEU A N 1
ATOM 1179 C CA . LEU A 1 153 ? 2.708 15.436 -4.762 1.00 89.00 153 LEU A CA 1
ATOM 1180 C C . LEU A 1 153 ? 1.249 15.632 -4.342 1.00 89.00 153 LEU A C 1
ATOM 1182 O O . LEU A 1 153 ? 0.996 16.035 -3.213 1.00 89.00 153 LEU A O 1
ATOM 1186 N N . LEU A 1 154 ? 0.295 15.312 -5.216 1.00 89.12 154 LEU A N 1
ATOM 1187 C CA . LEU A 1 154 ? -1.131 15.378 -4.906 1.00 89.12 154 LEU A CA 1
ATOM 1188 C C . LEU A 1 154 ? -1.480 14.454 -3.729 1.00 89.12 154 LEU A C 1
ATOM 1190 O O . LEU A 1 154 ? -2.160 14.872 -2.797 1.00 89.12 154 LEU A O 1
ATOM 1194 N N . ALA A 1 155 ? -0.989 13.212 -3.754 1.00 87.31 155 ALA A N 1
ATOM 1195 C CA . ALA A 1 155 ? -1.286 12.222 -2.727 1.00 87.31 155 ALA A CA 1
ATOM 1196 C C . ALA A 1 155 ? -0.647 12.575 -1.374 1.00 87.31 155 ALA A C 1
ATOM 1198 O O . ALA A 1 155 ? -1.349 12.697 -0.371 1.00 87.31 155 ALA A O 1
ATOM 1199 N N . ILE A 1 156 ? 0.676 12.756 -1.336 1.00 88.25 156 ILE A N 1
ATOM 1200 C CA . ILE A 1 156 ? 1.408 12.996 -0.083 1.00 88.25 156 ILE A CA 1
ATOM 1201 C C . ILE A 1 156 ? 1.184 14.426 0.409 1.00 88.25 156 ILE A C 1
ATOM 1203 O O . ILE A 1 156 ? 0.972 14.638 1.600 1.00 88.25 156 ILE A O 1
ATOM 1207 N N . GLY A 1 157 ? 1.177 15.405 -0.497 1.00 88.12 157 GLY A N 1
ATOM 1208 C CA . GLY A 1 157 ? 0.881 16.797 -0.167 1.00 88.12 157 GLY A CA 1
ATOM 1209 C C . GLY A 1 157 ? -0.549 16.968 0.334 1.00 88.12 157 GLY A C 1
ATOM 1210 O O . GLY A 1 157 ? -0.753 17.596 1.369 1.00 88.12 157 GLY A O 1
ATOM 1211 N N . GLY A 1 158 ? -1.531 16.343 -0.324 1.00 87.69 158 GLY A N 1
ATOM 1212 C CA . GLY A 1 158 ? -2.921 16.345 0.136 1.00 87.69 158 GLY A CA 1
ATOM 1213 C C . GLY A 1 158 ? -3.081 15.711 1.519 1.00 87.69 158 GLY A C 1
ATOM 1214 O O . GLY A 1 158 ? -3.750 16.274 2.384 1.00 87.69 158 GLY A O 1
ATOM 1215 N N . MET A 1 159 ? -2.404 14.587 1.764 1.00 88.69 159 MET A N 1
ATOM 1216 C CA . MET A 1 159 ? -2.378 13.939 3.076 1.00 88.69 159 MET A CA 1
ATOM 1217 C C . MET A 1 159 ? -1.749 14.835 4.153 1.00 88.69 159 MET A C 1
ATOM 1219 O O . MET A 1 159 ? -2.303 14.969 5.242 1.00 88.69 159 MET A O 1
ATOM 1223 N N . GLY A 1 160 ? -0.628 15.492 3.845 1.00 88.00 160 GLY A N 1
ATOM 1224 C CA . GLY A 1 160 ? 0.037 16.423 4.758 1.00 88.00 160 GLY A CA 1
ATOM 1225 C C . GLY A 1 160 ? -0.833 17.631 5.111 1.00 88.00 160 GLY A C 1
ATOM 1226 O O . GLY A 1 160 ? -0.952 17.972 6.285 1.00 88.00 160 GLY A O 1
ATOM 1227 N N . ILE A 1 161 ? -1.498 18.236 4.121 1.00 89.81 161 ILE A N 1
ATOM 1228 C CA . ILE A 1 161 ? -2.432 19.352 4.334 1.00 89.81 161 ILE A CA 1
ATOM 1229 C C . ILE A 1 161 ? -3.606 18.908 5.212 1.00 89.81 161 ILE A C 1
ATOM 1231 O O . ILE A 1 161 ? -3.961 19.610 6.155 1.00 89.81 161 ILE A O 1
ATOM 1235 N N . ALA A 1 162 ? -4.182 17.733 4.948 1.00 87.81 162 ALA A N 1
ATOM 1236 C CA . ALA A 1 162 ? -5.283 17.204 5.746 1.00 87.81 162 ALA A CA 1
ATOM 1237 C C 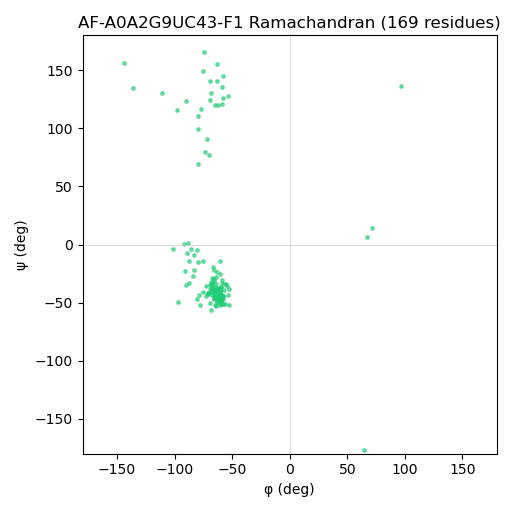. ALA A 1 162 ? -4.878 16.983 7.214 1.00 87.81 162 ALA A C 1
ATOM 1239 O O . ALA A 1 162 ? -5.619 17.375 8.113 1.00 87.81 162 ALA A O 1
ATOM 1240 N N . PHE A 1 163 ? -3.691 16.421 7.472 1.00 87.38 163 PHE A N 1
ATOM 1241 C CA . PHE A 1 163 ? -3.180 16.275 8.839 1.00 87.38 163 PHE A CA 1
ATOM 1242 C C . PHE A 1 163 ? -2.881 17.609 9.513 1.00 87.38 163 PHE A C 1
ATOM 1244 O O . PHE A 1 163 ? -3.162 17.763 10.699 1.00 87.38 163 PHE A O 1
ATOM 1251 N N . PHE A 1 164 ? -2.347 18.577 8.769 1.00 89.12 164 PHE A N 1
ATOM 1252 C CA . PHE A 1 164 ? -2.115 19.913 9.301 1.00 89.12 164 PHE A CA 1
ATOM 1253 C C . PHE A 1 164 ? -3.432 20.562 9.726 1.00 89.12 164 PHE A C 1
ATOM 1255 O O . PHE A 1 164 ? -3.527 21.047 10.843 1.00 89.12 164 PHE A O 1
ATOM 1262 N N . ILE A 1 165 ? -4.474 20.492 8.891 1.00 88.88 165 ILE A N 1
ATOM 1263 C CA . ILE A 1 165 ? -5.813 20.992 9.230 1.00 88.88 165 ILE A CA 1
ATOM 1264 C C . ILE A 1 165 ? -6.367 20.273 10.464 1.00 88.88 165 ILE A C 1
ATOM 1266 O O . ILE A 1 165 ? -6.845 20.936 11.381 1.00 88.88 165 ILE A O 1
ATOM 1270 N N . LEU A 1 166 ? -6.266 18.939 10.518 1.00 84.12 166 LEU A N 1
ATOM 1271 C CA . LEU A 1 166 ? -6.721 18.143 11.665 1.00 84.12 166 LEU A CA 1
ATOM 1272 C C . LEU A 1 166 ? -6.074 18.585 12.984 1.00 84.12 166 LEU A C 1
ATOM 1274 O O . LEU A 1 166 ? -6.744 18.556 14.009 1.00 84.12 166 LEU A O 1
ATOM 1278 N N . ALA A 1 167 ? -4.815 19.030 12.969 1.00 84.88 167 ALA A N 1
ATOM 1279 C CA . ALA A 1 167 ? -4.129 19.507 14.169 1.00 84.88 167 ALA A CA 1
ATOM 1280 C C . ALA A 1 167 ? -4.730 20.800 14.759 1.00 84.88 167 ALA A C 1
ATOM 1282 O O . ALA A 1 167 ? -4.531 21.070 15.940 1.00 84.88 167 ALA A O 1
ATOM 1283 N N . PHE A 1 168 ? -5.459 21.591 13.963 1.00 87.06 168 PHE A N 1
ATOM 1284 C CA . PHE A 1 168 ? -6.100 22.838 14.405 1.00 87.06 168 PHE A CA 1
ATOM 128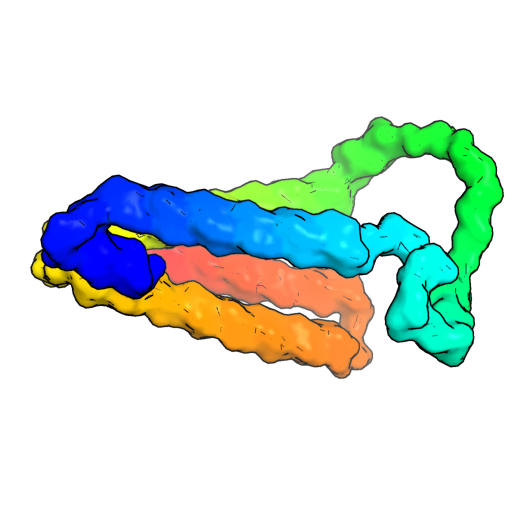5 C C . PHE A 1 168 ? -7.598 22.698 14.684 1.00 87.06 168 PHE A C 1
ATOM 1287 O O . PHE A 1 168 ? -8.218 23.669 15.116 1.00 87.06 168 PHE A O 1
ATOM 1294 N N . ILE A 1 169 ? -8.198 21.529 14.442 1.00 82.69 169 ILE A N 1
ATOM 1295 C CA . ILE A 1 169 ? -9.596 21.291 14.804 1.00 82.69 169 ILE A CA 1
ATOM 1296 C C . ILE A 1 169 ? -9.642 21.040 16.317 1.00 82.69 169 ILE A C 1
ATOM 1298 O O . ILE A 1 169 ? -9.052 20.058 16.773 1.00 82.69 169 ILE A O 1
ATOM 1302 N N . PRO A 1 170 ? -10.313 21.898 17.109 1.00 63.62 170 PRO A N 1
ATOM 1303 C CA . PRO A 1 170 ? -10.464 21.657 18.535 1.00 63.62 170 PRO A CA 1
ATOM 1304 C C . PRO A 1 170 ? -11.304 20.389 18.737 1.00 63.62 170 PRO A C 1
ATOM 1306 O O . PRO A 1 170 ? -12.432 20.304 18.250 1.00 63.62 170 PRO A O 1
ATOM 1309 N N . THR A 1 171 ? -10.710 19.398 19.401 1.00 56.62 171 THR A N 1
ATOM 1310 C CA . THR A 1 171 ? -11.367 18.167 19.866 1.00 56.62 171 THR A CA 1
ATOM 1311 C C . THR A 1 171 ? -12.151 18.403 21.139 1.00 56.62 171 THR A C 1
ATOM 1313 O O . THR A 1 171 ? -11.584 19.083 22.026 1.00 56.62 171 THR A O 1
#